Protein AF-M6GK39-F1 (afdb_monomer_lite)

Sequence (113 aa):
MKEVLPQFKDKDLLSYKTLVSWNMLGVVSREIRSGEELLDRELDRLAKLLNKDFSLPSTLDEKKKLVNVWNVELRDKIRKEKLSVEDSIYWNHVKETVIEKVEITNPRFNTES

Structure (mmCIF, N/CA/C/O backbone):
data_AF-M6GK39-F1
#
_entry.id   AF-M6GK39-F1
#
loop_
_atom_site.group_PDB
_atom_site.id
_atom_site.type_symbol
_atom_site.label_atom_id
_atom_site.label_alt_id
_atom_site.label_comp_id
_atom_site.label_asym_id
_atom_site.label_entity_id
_atom_site.label_seq_id
_atom_site.pdbx_PDB_ins_code
_atom_site.Cartn_x
_atom_site.Cartn_y
_atom_site.Cartn_z
_atom_site.occupancy
_atom_site.B_iso_or_equiv
_atom_site.auth_seq_id
_atom_site.auth_comp_id
_atom_site.auth_asym_id
_atom_site.auth_atom_id
_atom_site.pdbx_PDB_model_num
ATOM 1 N N . MET A 1 1 ? 2.694 -5.360 -30.015 1.00 38.88 1 MET A N 1
ATOM 2 C CA . MET A 1 1 ? 4.078 -5.354 -30.539 1.00 38.88 1 MET A CA 1
ATOM 3 C C . MET A 1 1 ? 4.774 -6.544 -29.885 1.00 38.88 1 MET A C 1
ATOM 5 O O . MET A 1 1 ? 4.741 -6.602 -28.667 1.00 38.88 1 MET A O 1
ATOM 9 N N . LYS A 1 2 ? 5.254 -7.558 -30.623 1.00 39.03 2 LYS A N 1
ATOM 10 C CA . LYS A 1 2 ? 5.995 -8.671 -29.994 1.00 39.03 2 LYS A CA 1
ATOM 11 C C . LYS A 1 2 ? 7.368 -8.134 -29.597 1.00 39.03 2 LYS A C 1
ATOM 13 O O . LYS A 1 2 ? 8.151 -7.799 -30.480 1.00 39.03 2 LYS A O 1
ATOM 18 N N . GLU A 1 3 ? 7.621 -7.994 -28.303 1.00 52.38 3 GLU A N 1
ATOM 19 C CA . GLU A 1 3 ? 8.918 -7.554 -27.791 1.00 52.38 3 GLU A CA 1
ATOM 20 C C . GLU A 1 3 ? 9.965 -8.629 -28.099 1.00 52.38 3 GLU A C 1
ATOM 22 O O . GLU A 1 3 ? 9.893 -9.765 -27.629 1.00 52.38 3 GLU A O 1
ATOM 27 N N . VAL A 1 4 ? 10.905 -8.289 -28.981 1.00 58.38 4 VAL A N 1
ATOM 28 C CA . VAL A 1 4 ? 11.980 -9.187 -29.403 1.00 58.38 4 VAL A CA 1
ATOM 29 C C . VAL A 1 4 ? 13.124 -9.046 -28.405 1.00 58.38 4 VAL A C 1
ATOM 31 O O . VAL A 1 4 ? 13.830 -8.040 -28.403 1.00 58.38 4 VAL A O 1
ATOM 34 N N . LEU A 1 5 ? 13.320 -10.059 -27.559 1.00 56.16 5 LEU A N 1
ATOM 35 C CA . LEU A 1 5 ? 14.505 -10.157 -26.708 1.00 56.16 5 LEU A CA 1
ATOM 36 C C . LEU A 1 5 ? 15.726 -10.533 -27.569 1.00 56.16 5 LEU A C 1
ATOM 38 O O . LEU A 1 5 ? 15.699 -11.576 -28.232 1.00 56.16 5 LEU A O 1
ATOM 42 N N . PRO A 1 6 ? 16.807 -9.732 -27.570 1.00 59.56 6 PRO A N 1
ATOM 43 C 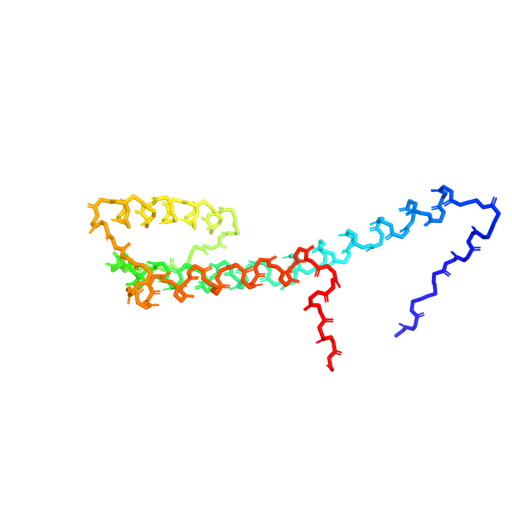CA . PRO A 1 6 ? 18.038 -10.104 -28.255 1.00 59.56 6 PRO A CA 1
ATOM 44 C C . PRO A 1 6 ? 18.642 -11.359 -27.606 1.00 59.56 6 PRO A C 1
ATOM 46 O O . PRO A 1 6 ? 18.882 -11.398 -26.400 1.00 59.56 6 PRO A O 1
ATOM 49 N N . GLN A 1 7 ? 18.877 -12.406 -28.402 1.00 56.91 7 GLN A N 1
ATOM 50 C CA . GLN A 1 7 ? 19.526 -13.632 -27.932 1.00 56.91 7 GLN A CA 1
ATOM 51 C C . GLN A 1 7 ? 21.045 -13.431 -27.868 1.00 56.91 7 GLN A C 1
ATOM 53 O O . GLN A 1 7 ? 21.709 -13.427 -28.902 1.00 56.91 7 GLN A O 1
ATOM 58 N N . PHE A 1 8 ? 21.616 -13.325 -26.664 1.00 60.91 8 PHE A N 1
ATOM 59 C CA . PHE A 1 8 ? 23.072 -13.345 -26.470 1.00 60.91 8 PHE A CA 1
ATOM 60 C C . PHE A 1 8 ? 23.534 -14.763 -26.102 1.00 60.91 8 PHE A C 1
ATOM 62 O O . PHE A 1 8 ? 23.883 -15.037 -24.955 1.00 60.91 8 PHE A O 1
ATOM 69 N N . LYS A 1 9 ? 23.504 -15.684 -27.076 1.00 56.25 9 LYS A N 1
ATOM 70 C CA . LYS A 1 9 ? 23.899 -17.095 -26.875 1.00 56.25 9 LYS A CA 1
ATOM 71 C C . LYS A 1 9 ? 25.362 -17.281 -26.449 1.00 56.25 9 LYS A C 1
ATOM 73 O O . LYS A 1 9 ? 25.661 -18.264 -25.793 1.00 56.25 9 LYS A O 1
ATOM 78 N N . ASP A 1 10 ? 26.234 -16.317 -26.751 1.00 61.88 10 ASP A N 1
ATOM 79 C CA . ASP A 1 10 ? 27.677 -16.417 -26.473 1.00 61.88 10 ASP A CA 1
ATOM 80 C C . ASP A 1 10 ? 28.124 -15.596 -25.247 1.00 61.88 10 ASP A C 1
ATOM 82 O O . ASP A 1 10 ? 29.317 -15.455 -24.976 1.00 61.88 10 ASP A O 1
ATOM 86 N N . LYS A 1 11 ? 27.179 -14.984 -24.516 1.00 68.38 11 LYS A N 1
ATOM 87 C CA . LYS A 1 11 ? 27.458 -14.129 -23.349 1.00 68.38 11 LYS A CA 1
ATOM 88 C C . LYS A 1 11 ? 26.442 -14.381 -22.237 1.00 68.38 11 LYS A C 1
ATOM 90 O O . LYS A 1 11 ? 25.652 -13.496 -21.912 1.00 68.38 11 LYS A O 1
ATOM 95 N N . ASP A 1 12 ? 26.495 -15.562 -21.626 1.00 72.44 12 ASP A N 1
ATOM 96 C CA . ASP A 1 12 ? 25.567 -15.999 -20.568 1.00 72.44 12 ASP A CA 1
ATOM 97 C C . ASP A 1 12 ? 25.368 -14.961 -19.457 1.00 72.44 12 ASP A C 1
ATOM 99 O O . ASP A 1 12 ? 24.240 -14.663 -19.064 1.00 72.44 12 ASP A O 1
ATOM 103 N N . LEU A 1 13 ? 26.452 -14.328 -18.998 1.00 76.69 13 LEU A N 1
ATOM 104 C CA . LEU A 1 13 ? 26.376 -13.291 -17.968 1.00 76.69 13 LEU A CA 1
ATOM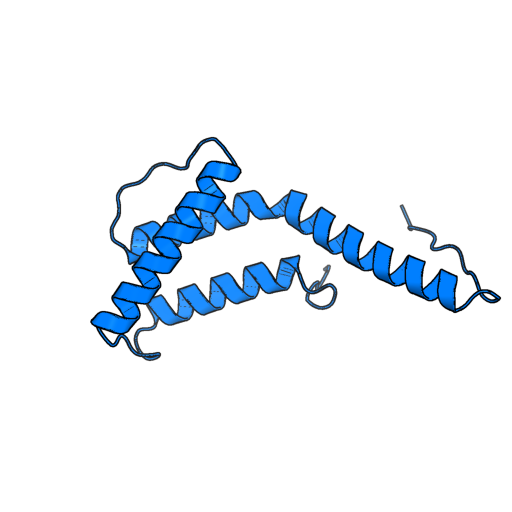 105 C C . LEU A 1 13 ? 25.610 -12.042 -18.438 1.00 76.69 13 LEU A C 1
ATOM 107 O O . LEU A 1 13 ? 24.912 -11.413 -17.643 1.00 76.69 13 LEU A O 1
ATOM 111 N N . LEU A 1 14 ? 25.744 -11.665 -19.713 1.00 77.94 14 LEU A N 1
ATOM 112 C CA . LEU A 1 14 ? 25.021 -10.531 -20.290 1.00 77.94 14 LEU A CA 1
ATOM 113 C C . LEU A 1 14 ? 23.544 -10.882 -20.490 1.00 77.94 14 LEU A C 1
ATOM 115 O O . LEU A 1 14 ? 22.693 -10.113 -20.056 1.00 77.94 14 LEU A O 1
ATOM 119 N N . SER A 1 15 ? 23.250 -12.065 -21.041 1.00 77.38 15 SER A N 1
ATOM 120 C CA . SER A 1 15 ? 21.887 -12.605 -21.154 1.00 77.38 15 SER A CA 1
ATOM 121 C C . SER A 1 15 ? 21.163 -12.606 -19.809 1.00 77.38 15 SER A C 1
ATOM 123 O O . SER A 1 15 ? 20.045 -12.104 -19.702 1.00 77.38 15 SER A O 1
ATOM 125 N N . TYR A 1 16 ? 21.819 -13.108 -18.760 1.00 77.94 16 TYR A N 1
ATOM 126 C CA . TYR A 1 16 ? 21.261 -13.129 -17.411 1.00 77.94 16 TYR A CA 1
ATOM 127 C C . TYR A 1 16 ? 20.972 -11.719 -16.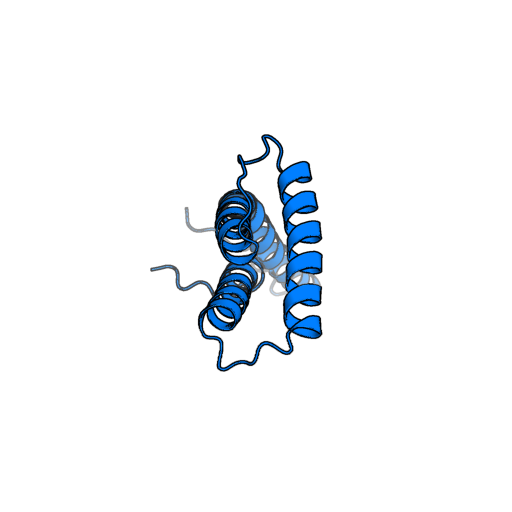880 1.00 77.94 16 TYR A C 1
ATOM 129 O O . TYR A 1 16 ? 19.866 -11.452 -16.411 1.00 77.94 16 TYR A O 1
ATOM 137 N N . LYS A 1 17 ? 21.933 -10.790 -16.999 1.00 84.19 17 LYS A N 1
ATOM 138 C CA . LYS A 1 17 ? 21.745 -9.392 -16.577 1.00 84.19 17 LYS A CA 1
ATOM 139 C C . LYS A 1 17 ? 20.572 -8.740 -17.305 1.00 84.19 17 LYS A C 1
ATOM 141 O O . LYS A 1 17 ? 19.745 -8.109 -16.656 1.00 84.19 17 LYS A O 1
ATOM 146 N N . THR A 1 18 ? 20.462 -8.936 -18.618 1.00 84.56 18 THR A N 1
ATOM 147 C CA . THR A 1 18 ? 19.361 -8.392 -19.419 1.00 84.56 18 THR A CA 1
ATOM 148 C C . THR A 1 18 ? 18.006 -8.941 -18.973 1.00 84.56 18 THR A C 1
ATOM 150 O O . THR A 1 18 ? 17.079 -8.155 -18.799 1.00 84.56 18 THR A O 1
ATOM 153 N N . LEU A 1 19 ? 17.883 -10.248 -18.719 1.00 82.12 19 LEU A N 1
ATOM 154 C CA . LEU A 1 19 ? 16.633 -10.855 -18.237 1.00 82.12 19 LEU A CA 1
ATOM 155 C C . LEU A 1 19 ? 16.227 -10.344 -16.850 1.00 82.12 19 LEU A C 1
ATOM 157 O O . LEU A 1 19 ? 15.057 -10.043 -16.615 1.00 82.12 19 LEU A O 1
ATOM 161 N N . VAL A 1 20 ? 17.185 -10.213 -15.929 1.00 85.75 20 VAL A N 1
ATOM 162 C CA . VAL A 1 20 ? 16.921 -9.658 -14.593 1.00 85.75 20 VAL A CA 1
ATOM 163 C C . VAL A 1 20 ? 16.477 -8.200 -14.695 1.00 85.75 20 VAL A C 1
ATOM 165 O O . VAL A 1 20 ? 15.466 -7.828 -14.100 1.00 85.75 20 VAL A O 1
ATOM 168 N N . SER A 1 21 ? 17.185 -7.380 -15.478 1.00 87.50 21 SER A N 1
ATOM 169 C CA . SER A 1 21 ? 16.802 -5.986 -15.716 1.00 87.50 21 SER A CA 1
ATOM 170 C C . SER A 1 21 ? 15.412 -5.879 -16.338 1.00 87.50 21 SER A C 1
ATOM 172 O O . SER A 1 21 ? 14.625 -5.044 -15.907 1.00 87.50 21 SER A O 1
ATOM 174 N N . TRP A 1 22 ? 15.080 -6.751 -17.289 1.00 86.81 22 TRP A N 1
ATOM 175 C CA . TRP A 1 22 ? 13.758 -6.807 -17.907 1.00 86.81 22 TRP A CA 1
ATOM 176 C C . TRP A 1 22 ? 12.652 -7.110 -16.890 1.00 86.81 22 TRP A C 1
ATOM 178 O O . TRP A 1 22 ? 11.656 -6.391 -16.815 1.00 86.81 22 TRP A O 1
ATOM 188 N N . ASN A 1 23 ? 12.856 -8.123 -16.042 1.00 86.25 23 ASN A N 1
ATOM 189 C CA . ASN A 1 23 ? 11.917 -8.451 -14.969 1.00 86.25 23 ASN A CA 1
ATOM 190 C C . ASN A 1 23 ? 11.702 -7.262 -14.025 1.00 86.25 23 ASN A C 1
ATOM 192 O O . ASN A 1 23 ? 10.565 -6.964 -13.656 1.00 86.25 23 ASN A O 1
ATOM 196 N N . MET A 1 24 ? 12.782 -6.560 -13.671 1.00 89.00 24 MET A N 1
ATOM 197 C CA . MET A 1 24 ? 12.703 -5.384 -12.808 1.00 89.00 24 MET A CA 1
ATOM 198 C C . MET A 1 24 ? 11.990 -4.207 -13.471 1.00 89.00 24 MET A C 1
ATOM 200 O O . MET A 1 24 ? 11.196 -3.542 -12.812 1.00 89.00 24 MET A O 1
ATOM 204 N N . LEU A 1 25 ? 12.202 -3.974 -14.768 1.00 89.19 25 LEU A N 1
ATOM 205 C CA . LEU A 1 25 ? 11.449 -2.966 -15.519 1.00 89.19 25 LEU A CA 1
ATOM 206 C C . LEU A 1 25 ? 9.949 -3.277 -15.523 1.00 89.19 25 LEU A C 1
ATOM 208 O O . LEU A 1 25 ? 9.140 -2.370 -15.350 1.00 89.19 25 LEU A O 1
ATOM 212 N N . GLY A 1 26 ? 9.578 -4.555 -15.633 1.00 87.94 26 GLY A N 1
ATOM 213 C CA . GLY A 1 26 ? 8.190 -4.991 -15.488 1.00 87.94 26 GLY A CA 1
ATOM 214 C C . GLY A 1 26 ? 7.601 -4.667 -14.109 1.00 87.94 26 GLY A C 1
ATOM 215 O O . GLY A 1 26 ? 6.474 -4.185 -14.028 1.00 87.94 26 GLY A O 1
ATOM 216 N N . VAL A 1 27 ? 8.362 -4.878 -13.027 1.00 88.06 27 VAL A N 1
ATOM 217 C CA . VAL A 1 27 ? 7.947 -4.501 -11.658 1.00 88.06 27 VAL A CA 1
ATOM 218 C C . VAL A 1 27 ? 7.735 -2.991 -11.548 1.00 88.06 27 VAL A C 1
ATOM 220 O O . VAL A 1 27 ? 6.673 -2.557 -11.109 1.00 88.06 27 VAL A O 1
ATOM 223 N N . VAL A 1 28 ? 8.702 -2.193 -12.009 1.00 89.62 28 VAL A N 1
ATOM 224 C CA . VAL A 1 28 ? 8.619 -0.723 -11.969 1.00 89.62 28 VAL A CA 1
ATOM 225 C C . VAL A 1 28 ? 7.441 -0.215 -12.803 1.00 89.62 28 VAL A C 1
ATOM 227 O O . VAL A 1 28 ? 6.704 0.662 -12.364 1.00 89.62 28 VAL A O 1
ATOM 230 N N . SER A 1 29 ? 7.211 -0.792 -13.985 1.00 88.50 29 SER A N 1
ATOM 231 C CA . SER A 1 29 ? 6.067 -0.444 -14.833 1.00 88.50 29 SER A CA 1
ATOM 232 C C . SER A 1 29 ? 4.731 -0.700 -14.126 1.00 88.50 29 SER A C 1
ATOM 234 O O . SER A 1 29 ? 3.836 0.144 -14.191 1.00 88.50 29 SER A O 1
ATOM 236 N N . ARG A 1 30 ? 4.599 -1.821 -13.402 1.00 87.94 30 ARG A N 1
ATOM 237 C CA . ARG A 1 30 ? 3.402 -2.120 -12.599 1.00 87.94 30 ARG A CA 1
ATOM 238 C C . ARG A 1 30 ? 3.230 -1.155 -11.432 1.00 87.94 30 ARG A C 1
ATOM 240 O O . ARG A 1 30 ? 2.116 -0.695 -11.198 1.00 87.94 30 ARG A O 1
ATOM 247 N N . GLU A 1 31 ? 4.315 -0.821 -10.737 1.00 89.12 31 GLU A N 1
ATOM 248 C CA . GLU A 1 31 ? 4.277 0.142 -9.635 1.00 89.12 31 GLU A CA 1
ATOM 249 C C . GLU A 1 31 ? 3.809 1.523 -10.115 1.00 89.12 31 GLU A C 1
ATOM 251 O O . GLU A 1 31 ? 2.948 2.128 -9.483 1.00 89.12 31 GLU A O 1
ATOM 256 N N . ILE A 1 32 ? 4.298 1.987 -11.269 1.00 89.38 32 ILE A N 1
ATOM 257 C CA . ILE A 1 32 ? 3.866 3.260 -11.865 1.00 89.38 32 ILE A CA 1
ATOM 258 C C . ILE A 1 32 ? 2.393 3.203 -12.287 1.00 89.38 32 ILE A C 1
ATOM 260 O O . ILE A 1 32 ? 1.665 4.170 -12.087 1.00 89.38 32 ILE A O 1
ATOM 264 N N . ARG A 1 33 ? 1.947 2.086 -12.875 1.00 88.19 33 ARG A N 1
ATOM 265 C CA . ARG A 1 33 ? 0.585 1.958 -13.410 1.00 88.19 33 ARG A CA 1
ATOM 266 C C . ARG A 1 33 ? -0.484 1.852 -12.325 1.00 88.19 33 ARG A C 1
ATOM 268 O O . ARG A 1 33 ? -1.552 2.424 -12.490 1.00 88.19 33 ARG A O 1
ATOM 275 N N . SER A 1 34 ? -0.227 1.080 -11.273 1.00 88.19 34 SER A N 1
ATOM 276 C CA . SER A 1 34 ? -1.263 0.682 -10.308 1.00 88.19 34 SER A CA 1
ATOM 277 C C . SER A 1 34 ? -0.934 1.062 -8.866 1.00 88.19 34 SER A C 1
ATOM 279 O O . SER A 1 34 ? -1.806 0.978 -8.008 1.00 88.19 34 SER A O 1
ATOM 281 N N . GLY A 1 35 ? 0.297 1.489 -8.570 1.00 87.25 35 GLY A N 1
ATOM 282 C CA . GLY A 1 35 ? 0.737 1.746 -7.198 1.00 87.25 35 GLY A CA 1
ATOM 283 C C . GLY A 1 35 ? -0.052 2.852 -6.500 1.00 87.25 35 GLY A C 1
ATOM 284 O O . GLY A 1 35 ? -0.361 2.717 -5.321 1.00 87.25 35 GLY A O 1
ATOM 285 N N . GLU A 1 36 ? -0.417 3.919 -7.213 1.00 92.06 36 GLU A N 1
ATOM 286 C CA . GLU A 1 36 ? -1.213 5.003 -6.630 1.00 92.06 36 GLU A CA 1
ATOM 287 C C . GLU A 1 36 ? -2.658 4.576 -6.341 1.00 92.06 36 GLU A C 1
ATOM 289 O O . GLU A 1 36 ? -3.139 4.780 -5.230 1.00 92.06 36 GLU A O 1
ATOM 294 N N . GLU A 1 37 ? -3.320 3.900 -7.283 1.00 92.25 37 GLU A N 1
ATOM 295 C CA . GLU A 1 37 ? -4.677 3.379 -7.071 1.00 92.25 37 GLU A CA 1
ATOM 296 C C . GLU A 1 37 ? -4.739 2.374 -5.913 1.00 92.25 37 GLU A C 1
ATOM 298 O O . GLU A 1 37 ? -5.712 2.342 -5.161 1.00 92.25 37 GLU A O 1
ATOM 303 N N . LEU A 1 38 ? -3.708 1.537 -5.760 1.00 93.19 38 LEU A N 1
ATOM 304 C CA . LEU A 1 38 ? -3.618 0.585 -4.653 1.00 93.19 38 LEU A CA 1
ATOM 305 C C . LEU A 1 38 ? -3.412 1.291 -3.307 1.00 93.19 38 LEU A C 1
ATOM 307 O O . LEU A 1 38 ? -3.965 0.852 -2.300 1.00 93.19 38 LEU A O 1
ATOM 311 N N . LEU A 1 39 ? -2.677 2.407 -3.278 1.00 93.69 39 LEU A N 1
ATOM 312 C CA . LEU A 1 39 ? -2.567 3.241 -2.078 1.00 93.69 39 LEU A CA 1
ATOM 313 C C . LEU A 1 39 ? -3.906 3.887 -1.707 1.00 93.69 39 LEU A C 1
ATOM 315 O O . LEU A 1 39 ? -4.230 3.943 -0.523 1.00 93.69 39 LEU A O 1
ATOM 319 N N . ASP A 1 40 ? -4.695 4.323 -2.689 1.00 94.56 40 ASP A N 1
ATOM 320 C CA . ASP A 1 40 ? -6.020 4.903 -2.439 1.00 94.56 40 ASP A CA 1
ATOM 321 C C . ASP A 1 40 ? -6.969 3.867 -1.822 1.00 94.56 40 ASP A C 1
ATOM 323 O O . ASP A 1 40 ? -7.586 4.121 -0.784 1.00 94.56 40 ASP A O 1
ATOM 327 N N . ARG A 1 41 ? -7.003 2.650 -2.383 1.00 94.50 41 ARG A N 1
ATOM 328 C CA . ARG A 1 41 ? -7.782 1.528 -1.825 1.00 94.50 41 ARG A CA 1
ATOM 329 C C . ARG A 1 41 ? -7.323 1.142 -0.420 1.00 94.50 41 ARG A C 1
ATOM 331 O O . ARG A 1 41 ? -8.148 0.832 0.441 1.00 94.50 41 ARG A O 1
ATOM 338 N N . GLU A 1 42 ? -6.015 1.146 -0.176 1.00 94.94 42 GLU A N 1
ATOM 339 C CA . GLU A 1 42 ? -5.444 0.869 1.142 1.00 94.94 42 GLU A CA 1
ATOM 340 C C . GLU A 1 42 ? -5.875 1.921 2.171 1.00 94.94 42 GLU A C 1
ATOM 342 O O . GLU A 1 42 ? -6.307 1.556 3.266 1.00 94.94 42 GLU A O 1
ATOM 347 N N . LEU A 1 43 ? -5.828 3.209 1.816 1.00 95.62 43 LEU A N 1
ATOM 348 C CA . LEU A 1 43 ? -6.306 4.295 2.676 1.00 95.62 43 LEU A CA 1
ATOM 349 C C . LEU A 1 43 ? -7.796 4.153 2.993 1.00 95.62 43 LEU A C 1
ATOM 351 O O . LEU A 1 43 ? -8.170 4.254 4.161 1.00 95.62 43 LEU A O 1
ATOM 355 N N . ASP A 1 44 ? -8.626 3.833 1.998 1.00 94.81 44 ASP A N 1
ATOM 356 C CA . ASP A 1 44 ? -10.059 3.588 2.199 1.00 94.81 44 ASP A CA 1
ATOM 357 C C . ASP A 1 44 ? -10.325 2.440 3.186 1.00 94.81 44 ASP A C 1
ATOM 359 O O . ASP A 1 44 ? -11.210 2.529 4.046 1.00 94.81 44 ASP A O 1
ATOM 363 N N . ARG A 1 45 ? -9.569 1.339 3.084 1.00 95.00 45 ARG A N 1
ATOM 364 C CA . ARG A 1 45 ? -9.691 0.198 4.008 1.00 95.00 45 ARG A CA 1
ATOM 365 C C . ARG A 1 45 ? -9.219 0.556 5.415 1.00 95.00 45 ARG A C 1
ATOM 367 O O . ARG A 1 45 ? -9.909 0.241 6.385 1.00 95.00 45 ARG A O 1
ATOM 374 N N . LEU A 1 46 ? -8.076 1.228 5.531 1.00 95.19 46 LEU A N 1
ATOM 375 C CA . LEU A 1 46 ? -7.515 1.652 6.815 1.00 95.19 46 LEU A CA 1
ATOM 376 C C . LEU A 1 46 ? -8.432 2.646 7.532 1.00 95.19 46 LEU A C 1
ATOM 378 O O . LEU A 1 46 ? -8.650 2.508 8.735 1.00 95.19 46 LEU A O 1
ATOM 382 N N . ALA A 1 47 ? -9.026 3.592 6.806 1.00 94.88 47 ALA A N 1
ATOM 383 C CA . ALA A 1 47 ? -9.981 4.542 7.362 1.00 94.88 47 ALA A CA 1
ATOM 384 C C . ALA A 1 47 ? -11.197 3.844 7.981 1.00 94.88 47 ALA A C 1
ATOM 386 O O . ALA A 1 47 ? -11.583 4.167 9.104 1.00 94.88 47 ALA A O 1
ATOM 387 N N . LYS A 1 48 ? -11.745 2.823 7.306 1.00 93.25 48 LYS A N 1
ATOM 388 C CA . LYS A 1 48 ? -12.848 2.002 7.836 1.00 93.25 48 LYS A CA 1
ATOM 389 C C . LYS A 1 48 ? -12.443 1.235 9.098 1.00 93.25 48 LYS A C 1
ATOM 391 O O . LYS A 1 48 ? -13.195 1.212 10.066 1.00 93.25 48 LYS A O 1
ATOM 396 N N . LEU A 1 49 ? -11.250 0.636 9.118 1.00 92.38 49 LEU A N 1
ATOM 397 C CA . LEU A 1 49 ? -10.750 -0.145 10.263 1.00 92.38 49 LEU A CA 1
ATOM 398 C C . LEU A 1 49 ? -10.407 0.707 11.494 1.00 92.38 49 LEU A C 1
ATOM 400 O O . LEU A 1 49 ? -10.553 0.262 12.639 1.00 92.38 49 LEU A O 1
ATOM 404 N N . LEU A 1 50 ? -9.924 1.924 11.255 1.00 93.31 50 LEU A N 1
ATOM 405 C CA . LEU A 1 50 ? -9.556 2.887 12.290 1.00 93.31 50 LEU A CA 1
ATOM 406 C C . LEU A 1 50 ? -10.691 3.867 12.619 1.00 93.31 50 LEU A C 1
ATOM 408 O O . LEU A 1 50 ? -10.516 4.705 13.500 1.00 93.31 50 LEU A O 1
ATOM 412 N N . ASN A 1 51 ? -11.840 3.744 11.945 1.00 93.06 51 ASN A N 1
ATOM 413 C CA . ASN A 1 51 ? -13.006 4.618 12.066 1.00 93.06 51 ASN A CA 1
ATOM 414 C C . ASN A 1 51 ? -12.642 6.111 11.938 1.00 93.06 51 ASN A C 1
ATOM 416 O O . ASN A 1 51 ? -12.974 6.923 12.803 1.00 93.06 51 ASN A O 1
ATOM 420 N N . LYS A 1 52 ? -11.888 6.449 10.885 1.00 92.31 52 LYS A N 1
ATOM 421 C CA . LYS A 1 52 ? -11.440 7.813 10.587 1.00 92.31 52 LYS A CA 1
ATOM 422 C C . LYS A 1 52 ? -12.237 8.387 9.421 1.00 92.31 52 LYS A C 1
ATOM 424 O O . LYS A 1 52 ? -12.287 7.776 8.356 1.00 92.31 52 LYS A O 1
ATOM 429 N N . ASP A 1 53 ? -12.762 9.593 9.597 1.00 88.19 53 ASP A N 1
ATOM 430 C CA . ASP A 1 53 ? -13.208 10.409 8.470 1.00 88.19 53 ASP A CA 1
ATOM 431 C C . ASP A 1 53 ? -11.981 10.974 7.757 1.00 88.19 53 ASP A C 1
ATOM 433 O O . ASP A 1 53 ? -11.111 11.590 8.383 1.00 88.19 53 ASP A O 1
ATOM 437 N N . PHE A 1 54 ? -11.882 10.742 6.450 1.00 89.19 54 PHE A N 1
ATOM 438 C CA . PHE A 1 54 ? -10.742 11.210 5.677 1.00 89.19 54 PHE A CA 1
ATOM 439 C C . PHE A 1 54 ? -11.113 11.590 4.249 1.00 89.19 54 PHE A C 1
ATOM 441 O O . PHE A 1 54 ? -12.130 11.169 3.703 1.00 89.19 54 PHE A O 1
ATOM 448 N N . SER A 1 55 ? -10.243 12.400 3.656 1.00 88.19 55 SER A N 1
ATOM 449 C CA . SER A 1 55 ? -10.226 12.689 2.228 1.00 88.19 55 SER A CA 1
ATOM 450 C C . SER A 1 55 ? -8.874 12.265 1.669 1.00 88.19 55 SER A C 1
ATOM 452 O O . SER A 1 55 ? -7.859 12.335 2.370 1.00 88.19 55 SER A O 1
ATOM 454 N N . LEU A 1 56 ? -8.867 11.786 0.428 1.00 89.00 56 LEU A N 1
ATOM 455 C CA . LEU A 1 56 ? -7.645 11.328 -0.219 1.00 89.00 56 LEU A CA 1
ATOM 456 C C . LEU A 1 56 ? -6.646 12.492 -0.359 1.00 89.00 56 LEU A C 1
ATOM 458 O O . LEU A 1 56 ? -7.022 13.548 -0.877 1.00 89.00 56 LEU A O 1
ATOM 462 N N . PRO A 1 57 ? -5.383 12.318 0.077 1.00 91.12 57 PRO A N 1
ATOM 463 C CA . PRO A 1 57 ? -4.334 13.300 -0.166 1.00 91.12 57 PRO A CA 1
ATOM 464 C C . PRO A 1 57 ? -4.102 13.512 -1.664 1.00 91.12 57 PRO A C 1
ATOM 466 O O . PRO A 1 57 ? -4.316 12.607 -2.473 1.00 91.12 57 PRO A O 1
ATOM 469 N N . SER A 1 58 ? -3.626 14.697 -2.038 1.00 88.44 58 SER A N 1
ATOM 470 C CA . SER A 1 58 ? -3.443 15.073 -3.443 1.00 88.44 58 SER A CA 1
ATOM 471 C C . SER A 1 58 ? -2.128 14.575 -4.039 1.00 88.44 58 SER A C 1
ATOM 473 O O . SER A 1 58 ? -2.018 14.486 -5.261 1.00 88.44 58 SER A O 1
ATOM 475 N N . THR A 1 59 ? -1.131 14.246 -3.210 1.00 92.38 59 THR A N 1
ATOM 476 C CA . THR A 1 59 ? 0.181 13.789 -3.686 1.00 92.38 59 THR A CA 1
ATOM 477 C C . THR A 1 59 ? 0.483 12.345 -3.296 1.00 92.38 59 THR A C 1
ATOM 479 O O . THR A 1 59 ? 0.148 11.874 -2.208 1.00 92.38 59 THR A O 1
ATOM 482 N N . LEU A 1 60 ? 1.207 11.642 -4.172 1.00 90.31 60 LEU A N 1
ATOM 483 C CA . LEU A 1 60 ? 1.653 10.268 -3.929 1.00 90.31 60 LEU A CA 1
ATOM 484 C C . LEU A 1 60 ? 2.518 10.136 -2.662 1.00 90.31 60 LEU A C 1
ATOM 486 O O . LEU A 1 60 ? 2.428 9.135 -1.952 1.00 90.31 60 LEU A O 1
ATOM 490 N N . ASP A 1 61 ? 3.361 11.129 -2.369 1.00 92.94 61 ASP A N 1
ATOM 491 C CA . ASP A 1 61 ? 4.223 11.112 -1.181 1.00 92.94 61 ASP A CA 1
ATOM 492 C C . ASP A 1 61 ? 3.406 11.208 0.117 1.00 92.94 61 ASP A C 1
ATOM 494 O O . ASP A 1 61 ? 3.641 10.450 1.061 1.00 92.94 61 ASP A O 1
ATOM 498 N N . GLU A 1 62 ? 2.390 12.074 0.148 1.00 93.62 62 GLU A N 1
ATOM 499 C CA . GLU A 1 62 ? 1.467 12.171 1.282 1.00 93.62 62 GLU A CA 1
ATOM 500 C C . GLU A 1 62 ? 0.674 10.880 1.470 1.00 93.62 62 GLU A C 1
ATOM 502 O O . GLU A 1 62 ? 0.582 10.389 2.596 1.00 93.62 62 GLU A O 1
ATOM 507 N N . LYS A 1 63 ? 0.177 10.281 0.378 1.00 94.75 63 LYS A N 1
ATOM 508 C CA . LYS A 1 63 ? -0.498 8.974 0.416 1.00 94.75 63 LYS A CA 1
ATOM 509 C C . LYS A 1 63 ? 0.404 7.909 1.045 1.00 94.75 63 LYS A C 1
ATOM 511 O O . LYS A 1 63 ? -0.003 7.241 1.995 1.00 94.75 63 LYS A O 1
ATOM 516 N N . LYS A 1 64 ? 1.659 7.792 0.588 1.00 94.25 64 LYS A N 1
ATOM 517 C CA . LYS A 1 64 ? 2.645 6.835 1.131 1.00 94.25 64 LYS A CA 1
ATOM 518 C C . LYS A 1 64 ? 2.906 7.054 2.622 1.00 94.25 64 LYS A C 1
ATOM 520 O O . LYS A 1 64 ? 2.918 6.093 3.395 1.00 94.25 64 LYS A O 1
ATOM 525 N N . LYS A 1 65 ? 3.101 8.308 3.037 1.00 95.62 65 LYS A N 1
ATOM 526 C CA . LYS A 1 65 ? 3.315 8.661 4.448 1.00 95.62 65 LYS A CA 1
ATOM 527 C C . LYS A 1 65 ? 2.103 8.307 5.301 1.00 95.62 65 LYS A C 1
ATOM 529 O O . LYS A 1 65 ? 2.268 7.689 6.352 1.00 95.62 65 LYS A O 1
ATOM 534 N N . LEU A 1 66 ? 0.903 8.653 4.842 1.00 95.81 66 LEU A N 1
ATOM 535 C CA . LEU A 1 66 ? -0.336 8.419 5.575 1.00 95.81 66 LEU A CA 1
ATOM 536 C C . LEU A 1 66 ? -0.625 6.923 5.739 1.00 95.81 66 LEU A C 1
ATOM 538 O O . LEU A 1 66 ? -0.859 6.475 6.861 1.00 95.81 66 LEU A O 1
ATOM 542 N N . VAL A 1 67 ? -0.498 6.139 4.660 1.00 95.50 67 VAL A N 1
ATOM 543 C CA . VAL A 1 67 ? -0.621 4.671 4.702 1.00 95.50 67 VAL A CA 1
ATOM 544 C C . VAL A 1 67 ? 0.344 4.068 5.717 1.00 95.50 67 VAL A C 1
ATOM 546 O O . VAL A 1 67 ? -0.039 3.181 6.476 1.00 95.50 67 VAL A O 1
ATOM 549 N N . ASN A 1 68 ? 1.594 4.538 5.759 1.00 95.94 68 ASN A N 1
ATOM 550 C CA . ASN A 1 68 ? 2.578 4.033 6.713 1.00 95.94 68 ASN A CA 1
ATOM 551 C C . ASN A 1 68 ? 2.187 4.349 8.166 1.00 95.94 68 ASN A C 1
ATOM 553 O O . ASN A 1 68 ? 2.237 3.466 9.021 1.00 95.94 68 ASN A O 1
ATOM 557 N N .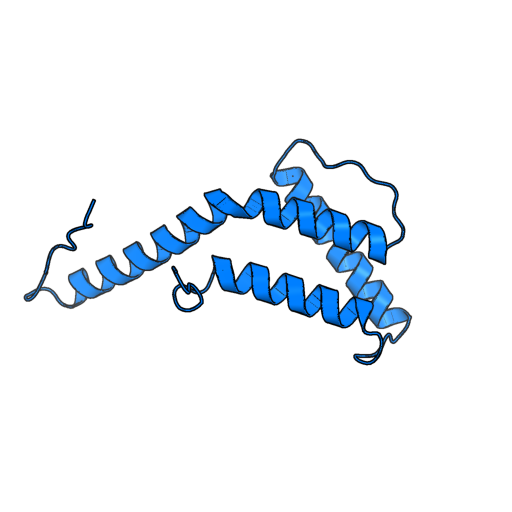 VAL A 1 69 ? 1.760 5.584 8.445 1.00 96.94 69 VAL A N 1
ATOM 558 C CA . VAL A 1 69 ? 1.318 5.996 9.788 1.00 96.94 69 VAL A CA 1
ATOM 559 C C . VAL A 1 69 ? 0.113 5.173 10.243 1.00 96.94 69 VAL A C 1
ATOM 561 O O . VAL A 1 69 ? 0.118 4.636 11.350 1.00 96.94 69 VAL A O 1
ATOM 564 N N . TRP A 1 70 ? -0.897 5.013 9.389 1.00 96.69 70 TRP A N 1
ATOM 565 C CA . TRP A 1 70 ? -2.109 4.270 9.736 1.00 96.69 70 TRP A CA 1
ATOM 566 C C . TRP A 1 70 ? -1.883 2.766 9.843 1.00 96.69 70 TRP A C 1
ATOM 568 O O . TRP A 1 70 ? -2.486 2.126 10.698 1.00 96.69 70 TRP A O 1
ATOM 578 N N . ASN A 1 71 ? -0.968 2.192 9.061 1.00 95.19 71 ASN A N 1
ATOM 579 C CA . ASN A 1 71 ? -0.565 0.799 9.245 1.00 95.19 71 ASN A CA 1
ATOM 580 C C . ASN A 1 71 ? 0.130 0.571 10.595 1.00 95.19 71 ASN A C 1
ATOM 582 O O . ASN A 1 71 ? -0.104 -0.444 11.254 1.00 95.19 71 ASN A O 1
ATOM 586 N N . VAL A 1 72 ? 0.966 1.517 11.034 1.00 95.94 72 VAL A N 1
ATOM 587 C CA . VAL A 1 72 ? 1.577 1.477 12.371 1.00 95.94 72 VAL A CA 1
ATOM 588 C C . VAL A 1 72 ? 0.506 1.572 13.461 1.00 95.94 72 VAL A C 1
ATOM 590 O O . VAL A 1 72 ? 0.525 0.775 14.398 1.00 95.94 72 VAL A O 1
ATOM 593 N N . GLU A 1 73 ? -0.458 2.481 13.309 1.00 95.31 73 GLU A N 1
ATOM 594 C CA . GLU A 1 73 ? -1.587 2.626 14.234 1.00 95.31 73 GLU A CA 1
ATOM 595 C C . GLU A 1 73 ? -2.438 1.348 14.301 1.00 95.31 73 GLU A C 1
ATOM 597 O O . GLU A 1 73 ? -2.718 0.844 15.390 1.00 95.31 73 GLU A O 1
ATOM 602 N N . LEU A 1 74 ? -2.789 0.770 13.147 1.00 93.19 74 LE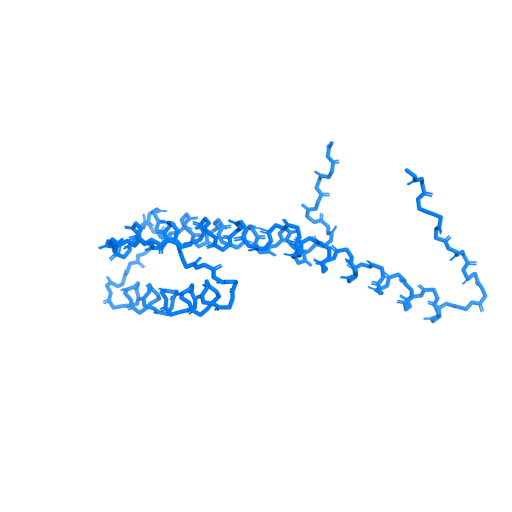U A N 1
ATOM 603 C CA . LEU A 1 74 ? -3.559 -0.469 13.062 1.00 93.19 74 LEU A CA 1
ATOM 604 C C . LEU A 1 74 ? -2.820 -1.637 13.721 1.00 93.19 74 LEU A C 1
ATOM 606 O O . LEU A 1 74 ? -3.415 -2.389 14.492 1.00 93.19 74 LEU A O 1
ATOM 610 N N . ARG A 1 75 ? -1.514 -1.773 13.467 1.00 92.25 75 ARG A N 1
ATOM 611 C CA . ARG A 1 75 ? -0.666 -2.777 14.120 1.00 92.25 75 ARG A CA 1
ATOM 612 C C . ARG A 1 75 ? -0.724 -2.643 15.639 1.00 92.25 75 ARG A C 1
ATOM 614 O O . ARG A 1 75 ? -0.845 -3.649 16.339 1.00 92.25 75 ARG A O 1
ATOM 621 N N . ASP A 1 76 ? -0.597 -1.423 16.150 1.00 93.69 76 ASP A N 1
ATOM 622 C CA . ASP A 1 76 ? -0.579 -1.174 17.590 1.00 93.69 76 ASP A CA 1
ATOM 623 C C . ASP A 1 76 ? -1.952 -1.433 18.217 1.00 93.69 76 ASP A C 1
ATOM 625 O O . ASP A 1 76 ? -2.018 -2.036 19.292 1.00 93.69 76 ASP A O 1
ATOM 629 N N . LYS A 1 77 ? -3.040 -1.105 17.508 1.00 91.38 77 LYS A N 1
ATOM 630 C CA . LYS A 1 77 ? -4.409 -1.487 17.879 1.00 91.38 77 LYS A CA 1
ATOM 631 C C . LYS A 1 77 ? -4.565 -3.007 17.974 1.00 91.38 77 LYS A C 1
ATOM 633 O O . LYS A 1 77 ? -4.931 -3.504 19.036 1.00 91.38 77 LYS A O 1
ATOM 638 N N . ILE A 1 78 ? -4.200 -3.746 16.921 1.00 89.25 78 ILE A N 1
ATOM 639 C CA . ILE A 1 78 ? -4.263 -5.219 16.877 1.00 89.25 78 ILE A CA 1
ATOM 640 C C . ILE A 1 78 ? -3.500 -5.835 18.054 1.00 89.25 78 ILE A C 1
ATOM 642 O O . ILE A 1 78 ? -4.020 -6.705 18.753 1.00 89.25 78 ILE A O 1
ATOM 646 N N . ARG A 1 79 ? -2.281 -5.351 18.324 1.00 89.62 79 ARG A N 1
ATOM 647 C CA . ARG A 1 79 ? -1.452 -5.845 19.435 1.00 89.62 79 ARG A CA 1
ATOM 648 C C . ARG A 1 79 ? -2.049 -5.535 20.804 1.00 89.62 79 ARG A C 1
ATOM 650 O O . ARG A 1 79 ? -2.006 -6.391 21.685 1.00 89.62 79 ARG A O 1
ATOM 657 N N . LYS A 1 80 ? -2.573 -4.322 20.997 1.00 91.06 80 LYS A N 1
ATOM 658 C CA . LYS A 1 80 ? -3.134 -3.866 22.276 1.00 91.06 80 LYS A CA 1
ATOM 659 C C . LYS A 1 80 ? -4.437 -4.586 22.613 1.00 91.06 80 LYS A C 1
ATOM 661 O O . LYS A 1 80 ? -4.621 -5.003 23.752 1.00 91.06 80 LYS A O 1
ATOM 666 N N . GLU A 1 81 ? -5.313 -4.733 21.626 1.00 87.69 81 GLU A N 1
ATOM 667 C CA . GLU A 1 81 ? -6.627 -5.368 21.771 1.00 87.69 81 GLU A CA 1
ATOM 668 C C . GLU A 1 81 ? -6.552 -6.902 21.674 1.00 87.69 81 GLU A C 1
ATOM 670 O O . GLU A 1 81 ? -7.538 -7.575 21.954 1.00 87.69 81 GLU A O 1
ATOM 675 N N . LYS A 1 82 ? -5.374 -7.462 21.346 1.00 83.56 82 LYS A N 1
ATOM 676 C CA . LYS A 1 82 ? -5.147 -8.902 21.119 1.00 83.56 82 LYS A CA 1
ATOM 677 C C . LYS A 1 82 ? -6.130 -9.493 20.104 1.00 83.56 82 LYS A C 1
ATOM 679 O O . LYS A 1 82 ? -6.595 -10.619 20.271 1.00 83.56 82 LYS A O 1
ATOM 684 N N . LEU A 1 83 ? -6.418 -8.717 19.062 1.00 79.00 83 LEU A N 1
ATOM 685 C CA . LEU A 1 83 ? -7.305 -9.120 17.979 1.00 79.00 83 LEU A CA 1
ATOM 686 C C . LEU A 1 83 ? -6.708 -10.348 17.279 1.00 79.00 83 LEU A C 1
ATOM 688 O O . LEU A 1 83 ? -5.518 -10.379 16.947 1.00 79.00 83 LEU A O 1
ATOM 692 N N . SER A 1 84 ? -7.524 -11.389 17.155 1.00 68.12 84 SER A N 1
ATOM 693 C CA . SER A 1 84 ? -7.132 -12.724 16.701 1.00 68.12 84 SER A CA 1
ATOM 694 C C . SER A 1 84 ? -7.251 -12.834 15.179 1.00 68.12 84 SER A C 1
ATOM 696 O O . SER A 1 84 ? -7.910 -12.031 14.526 1.00 68.12 84 SER A O 1
ATOM 698 N N . VAL A 1 85 ? -6.667 -13.888 14.600 1.00 60.53 85 VAL A N 1
ATOM 699 C CA . VAL A 1 85 ? -6.915 -14.302 13.202 1.00 60.53 85 VAL A CA 1
ATOM 70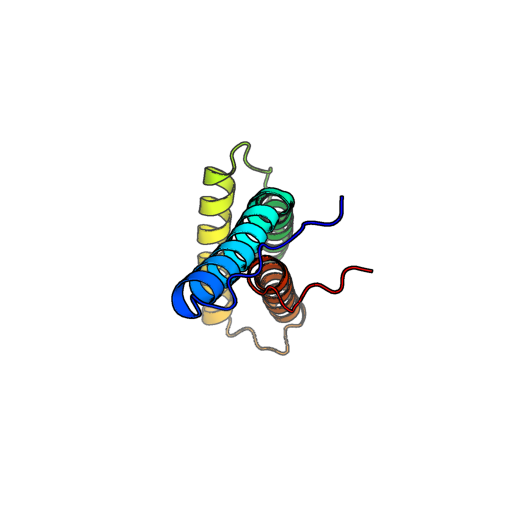0 C C . VAL A 1 85 ? -8.410 -14.587 12.958 1.00 60.53 85 VAL A C 1
ATOM 702 O O . VAL A 1 85 ? -8.882 -14.526 11.825 1.00 60.53 85 VAL A O 1
ATOM 705 N N . GLU A 1 86 ? -9.165 -14.860 14.024 1.00 65.81 86 GLU A N 1
ATOM 706 C CA . GLU A 1 86 ? -10.620 -15.051 14.011 1.00 65.81 86 GLU A CA 1
ATOM 707 C C . GLU A 1 86 ? -11.396 -13.749 13.741 1.00 65.81 86 GLU A C 1
ATOM 709 O O . GLU A 1 86 ? -12.531 -13.804 13.260 1.00 65.81 86 GLU A O 1
ATOM 714 N N . ASP A 1 87 ? -10.780 -12.579 13.962 1.00 71.62 87 ASP A N 1
ATOM 715 C CA . ASP A 1 87 ? -11.356 -11.288 13.594 1.00 71.62 87 ASP A CA 1
ATOM 716 C C . ASP A 1 87 ? -11.220 -11.084 12.081 1.00 71.62 87 ASP A C 1
ATOM 718 O O . ASP A 1 87 ? -10.285 -10.453 11.569 1.00 71.62 87 ASP A O 1
ATOM 722 N N . SER A 1 88 ? -12.185 -11.656 11.356 1.00 78.94 88 SER A N 1
ATOM 723 C CA . SER A 1 88 ? -12.166 -11.806 9.896 1.00 78.94 88 SER A CA 1
ATOM 724 C C . SER A 1 88 ? -11.832 -10.517 9.147 1.00 78.94 88 SER A C 1
ATOM 726 O O . SER A 1 88 ? -11.165 -10.561 8.119 1.00 78.94 88 SER A O 1
ATOM 728 N N . ILE A 1 89 ? -12.235 -9.357 9.666 1.00 88.81 89 ILE A N 1
ATOM 729 C CA . ILE A 1 89 ? -12.055 -8.066 9.001 1.00 88.81 89 ILE A CA 1
ATOM 730 C C . ILE A 1 89 ? -10.569 -7.666 8.950 1.00 88.81 89 ILE A C 1
ATOM 732 O O . ILE A 1 89 ? -10.084 -7.264 7.891 1.00 88.81 89 ILE A O 1
ATOM 736 N N . TYR A 1 90 ? -9.824 -7.818 10.051 1.00 87.88 90 TYR A N 1
ATOM 737 C CA . TYR A 1 90 ? -8.400 -7.463 10.092 1.00 87.88 90 TYR A CA 1
ATOM 738 C C . TYR A 1 90 ? -7.557 -8.456 9.295 1.00 87.88 90 TYR A C 1
ATOM 740 O O . TYR A 1 90 ? -6.657 -8.051 8.557 1.00 87.88 90 TYR A O 1
ATOM 748 N N . TRP A 1 91 ? -7.882 -9.748 9.386 1.00 88.00 91 TRP A N 1
ATOM 749 C CA . TRP A 1 91 ? -7.218 -10.776 8.589 1.00 88.00 91 TRP A CA 1
ATOM 750 C C . TRP A 1 91 ? -7.445 -10.576 7.087 1.00 88.00 91 TRP A C 1
ATOM 752 O O . TRP A 1 91 ? -6.492 -10.621 6.310 1.00 88.00 91 TRP A O 1
ATOM 762 N N . ASN A 1 92 ? -8.686 -10.295 6.680 1.00 90.50 92 ASN A N 1
ATOM 763 C CA . ASN A 1 92 ? -9.017 -10.027 5.282 1.00 90.50 92 ASN A CA 1
ATOM 764 C C . ASN A 1 92 ? -8.269 -8.803 4.755 1.00 90.50 92 ASN A C 1
ATOM 766 O O . ASN A 1 92 ? -7.740 -8.859 3.650 1.00 90.50 92 ASN A O 1
ATOM 770 N N . HIS A 1 93 ? -8.163 -7.735 5.549 1.00 91.75 93 HIS A N 1
ATOM 771 C CA . HIS A 1 93 ? -7.378 -6.566 5.166 1.00 91.75 93 HIS A CA 1
ATOM 772 C C . HIS A 1 93 ? -5.902 -6.910 4.941 1.00 91.75 93 HIS A C 1
ATOM 774 O O . HIS A 1 93 ? -5.382 -6.641 3.864 1.00 91.75 93 HIS A O 1
ATOM 780 N N . VAL A 1 94 ? -5.246 -7.569 5.905 1.00 89.94 94 VAL A N 1
ATOM 781 C CA . VAL A 1 94 ? -3.830 -7.953 5.770 1.00 89.94 94 VAL A CA 1
ATOM 782 C C . VAL A 1 94 ? -3.618 -8.864 4.560 1.00 89.94 94 VAL A C 1
ATOM 784 O O . VAL A 1 94 ? -2.654 -8.683 3.815 1.00 89.94 94 VAL A O 1
ATOM 787 N N . LYS A 1 95 ? -4.518 -9.829 4.344 1.00 91.25 95 LYS A N 1
ATOM 788 C CA . LYS A 1 95 ? -4.472 -10.734 3.193 1.00 91.25 95 LYS A CA 1
ATOM 789 C C . LYS A 1 95 ? -4.563 -9.965 1.875 1.00 91.25 95 LYS A C 1
ATOM 791 O O . LYS A 1 95 ? -3.742 -10.209 0.995 1.00 91.25 95 LYS A O 1
ATOM 796 N N . GLU A 1 96 ? -5.511 -9.041 1.759 1.00 93.19 96 GLU A N 1
ATOM 797 C CA . GLU A 1 96 ? -5.703 -8.235 0.550 1.00 93.19 96 GLU A CA 1
ATOM 798 C C . GLU A 1 96 ? -4.472 -7.371 0.259 1.00 93.19 96 GLU A C 1
ATOM 800 O O . GLU A 1 96 ? -3.914 -7.428 -0.834 1.00 93.19 96 GLU A O 1
ATOM 805 N N . THR A 1 97 ? -3.956 -6.665 1.269 1.00 92.31 97 THR A N 1
ATOM 806 C CA . THR A 1 97 ? -2.747 -5.841 1.138 1.00 92.31 97 THR A CA 1
ATOM 807 C C . THR A 1 97 ? -1.529 -6.672 0.711 1.00 92.31 97 THR A C 1
ATOM 809 O O . THR A 1 97 ? -0.655 -6.181 -0.005 1.00 92.31 97 THR A O 1
ATOM 812 N N . VAL A 1 98 ? -1.428 -7.935 1.145 1.00 91.81 98 VAL A N 1
ATOM 813 C CA . VAL A 1 98 ? -0.359 -8.845 0.702 1.00 91.81 98 VAL A CA 1
ATOM 814 C C . VAL A 1 98 ? -0.549 -9.255 -0.756 1.00 91.81 98 VAL A C 1
ATOM 816 O O . VAL A 1 98 ? 0.429 -9.224 -1.500 1.00 91.81 98 VAL A O 1
ATOM 819 N N . ILE A 1 99 ? -1.769 -9.610 -1.170 1.00 91.12 99 ILE A N 1
ATOM 820 C CA . ILE A 1 99 ? -2.078 -9.975 -2.561 1.00 91.12 99 ILE A CA 1
ATOM 821 C C . ILE A 1 99 ? -1.686 -8.829 -3.497 1.00 91.12 99 ILE A C 1
ATOM 823 O O . ILE A 1 99 ? -0.845 -9.025 -4.372 1.00 91.12 99 ILE A O 1
ATOM 827 N N . GLU A 1 100 ? -2.175 -7.618 -3.230 1.00 91.06 100 GLU A N 1
ATOM 828 C CA . GLU A 1 100 ? -1.901 -6.428 -4.046 1.00 91.06 100 GLU A CA 1
ATOM 829 C C . GLU A 1 100 ? -0.390 -6.124 -4.150 1.00 91.06 100 GLU A C 1
ATOM 831 O O . GLU A 1 100 ? 0.136 -5.793 -5.216 1.00 91.06 100 GLU A O 1
ATOM 836 N N . LYS A 1 101 ? 0.363 -6.290 -3.052 1.00 89.31 101 LYS A N 1
ATOM 837 C CA . LYS A 1 101 ? 1.828 -6.111 -3.062 1.00 89.31 101 LYS A CA 1
ATOM 838 C C . LYS A 1 101 ? 2.546 -7.199 -3.861 1.00 89.31 101 LYS A C 1
ATOM 840 O O . LYS A 1 101 ? 3.545 -6.917 -4.533 1.00 89.31 101 LYS A O 1
ATOM 845 N N . VAL A 1 102 ? 2.078 -8.442 -3.781 1.00 88.12 102 VAL A N 1
ATOM 846 C CA . VAL A 1 102 ? 2.653 -9.569 -4.528 1.00 88.12 102 VAL A CA 1
ATOM 847 C C . VAL A 1 102 ? 2.386 -9.414 -6.025 1.00 88.12 102 VAL A C 1
ATOM 849 O O . VAL A 1 102 ? 3.293 -9.676 -6.811 1.00 88.12 102 VAL A O 1
ATOM 852 N N . GLU A 1 103 ? 1.218 -8.914 -6.428 1.00 86.12 103 GLU A N 1
ATOM 853 C CA . GLU A 1 103 ? 0.888 -8.636 -7.835 1.00 86.12 103 GLU A CA 1
ATOM 854 C C . GLU A 1 103 ? 1.843 -7.617 -8.481 1.00 86.12 103 GLU A C 1
ATOM 856 O O . GLU A 1 103 ? 2.241 -7.768 -9.639 1.00 86.12 103 GLU A O 1
ATOM 861 N N . ILE A 1 104 ? 2.293 -6.603 -7.732 1.00 85.06 104 ILE A N 1
ATOM 862 C CA . ILE A 1 104 ? 3.312 -5.665 -8.229 1.00 85.06 104 ILE A CA 1
ATOM 863 C C . ILE A 1 104 ? 4.688 -6.344 -8.281 1.00 85.06 104 ILE A C 1
ATOM 865 O O . ILE A 1 104 ? 5.362 -6.350 -9.321 1.00 85.06 104 ILE A O 1
ATOM 869 N N . THR A 1 105 ? 5.118 -6.897 -7.145 1.00 84.25 105 THR A N 1
ATOM 870 C CA . THR A 1 105 ? 6.521 -7.279 -6.914 1.00 84.25 105 THR A CA 1
ATOM 871 C C . THR A 1 105 ? 6.911 -8.616 -7.530 1.00 84.25 105 THR A C 1
ATOM 873 O O . THR A 1 105 ? 8.079 -8.807 -7.871 1.00 84.25 105 THR A O 1
ATOM 876 N N . ASN A 1 106 ? 5.964 -9.541 -7.709 1.00 80.31 106 ASN A N 1
ATOM 877 C CA . ASN A 1 106 ? 6.254 -10.883 -8.185 1.00 80.31 106 ASN A CA 1
ATOM 878 C C . ASN A 1 106 ? 5.917 -11.038 -9.677 1.00 80.31 106 ASN A C 1
ATOM 880 O O . ASN A 1 106 ? 4.745 -11.114 -10.042 1.00 80.31 106 ASN A O 1
ATOM 884 N N . PRO A 1 107 ? 6.926 -11.188 -10.556 1.00 70.00 107 PRO A N 1
ATOM 885 C CA . PRO A 1 107 ? 6.695 -11.352 -11.990 1.00 70.00 107 PRO A CA 1
ATOM 886 C C . PRO A 1 107 ? 5.923 -12.633 -12.349 1.00 70.00 107 PRO A C 1
ATOM 888 O O . PRO A 1 107 ? 5.425 -12.733 -13.463 1.00 70.00 107 PRO A O 1
ATOM 891 N N . ARG A 1 108 ? 5.813 -13.612 -11.435 1.00 70.19 108 ARG A N 1
ATOM 892 C CA . ARG A 1 108 ? 5.080 -14.872 -11.654 1.00 70.19 108 ARG A CA 1
ATOM 893 C C . ARG A 1 108 ? 3.603 -14.821 -11.270 1.00 70.19 108 ARG A C 1
ATOM 895 O O . ARG A 1 108 ? 2.878 -15.735 -11.637 1.00 70.19 108 ARG A O 1
ATOM 902 N N . PHE A 1 109 ? 3.165 -13.812 -10.517 1.00 67.12 109 PHE A N 1
ATOM 903 C CA . PHE A 1 109 ? 1.767 -13.702 -10.073 1.00 67.12 109 PHE A CA 1
ATOM 904 C C . PHE A 1 109 ? 0.860 -13.023 -11.098 1.00 67.12 109 PHE A C 1
ATOM 906 O O . PHE A 1 109 ? -0.305 -12.769 -10.821 1.00 67.12 109 PHE A O 1
ATOM 913 N N . ASN A 1 110 ? 1.372 -12.782 -12.303 1.00 57.28 110 ASN A N 1
ATOM 914 C CA . ASN A 1 110 ? 0.574 -12.272 -13.397 1.00 57.28 110 ASN A CA 1
ATOM 915 C C . ASN A 1 110 ? -0.015 -13.448 -14.193 1.00 57.28 110 ASN A C 1
ATOM 917 O O . ASN A 1 110 ? 0.680 -14.088 -14.983 1.00 57.28 110 ASN A O 1
ATOM 921 N N . THR A 1 111 ? -1.301 -13.730 -13.997 1.00 44.94 111 THR A N 1
ATOM 922 C CA . THR A 1 111 ? -2.137 -14.312 -15.052 1.00 44.94 111 THR A CA 1
ATOM 923 C C . THR A 1 111 ? -2.590 -13.164 -15.943 1.00 44.94 111 THR A C 1
ATOM 925 O O . THR A 1 111 ? -3.640 -12.574 -15.710 1.00 44.94 111 THR A O 1
ATOM 928 N N . GLU A 1 112 ? -1.791 -12.818 -16.952 1.00 42.59 112 GLU A N 1
ATOM 929 C CA . GLU A 1 112 ? -2.355 -12.147 -18.124 1.00 42.59 112 GLU A CA 1
ATOM 930 C C . GLU A 1 112 ? -3.346 -13.137 -18.756 1.00 42.59 112 GLU A C 1
ATOM 932 O O . GLU A 1 112 ? -2.952 -14.212 -19.211 1.00 42.59 112 GLU A O 1
ATOM 937 N N . SER A 1 113 ? -4.639 -12.819 -18.678 1.00 35.56 113 SER A N 1
ATOM 938 C CA . SER A 1 113 ? -5.690 -13.358 -19.551 1.00 35.56 113 SER A CA 1
ATOM 939 C C . SER A 1 113 ? -6.093 -12.277 -20.539 1.00 35.56 113 SER A C 1
ATOM 941 O O . SER A 1 113 ? -6.135 -11.101 -20.110 1.00 35.56 113 SER A O 1
#

Radius of gyration: 19.01 Å; chains: 1; bounding box: 41×32×53 Å

Foldseek 3Di:
DPDDDDDPVPCVVVSVVVVVVVLVVQLVVLCVPCVQVLLVVLVVLLCVLVVHDDDDDPDPVVSVVVSVVSVVVSVVVCVVVVPDCVNVSVVVSVVVNVLSVCVSNPSVSDPPD

InterPro domains:
  IPR046252 Domain of unknown function DUF6285 [PF19802] (14-109)

Secondary structure (DSSP, 8-state):
--------TT-HHHHHHHHHHHHHHHHHHHHHHHHHHHHHHHHHHHHHHHT------SSHHHHHHHHHHHHHHHHHHHHHHT--TT-HHHHHHHHHHHHHHHHHH-TTS----

Organism: NCBI:txid1001590

pLDDT: mean 83.41, std 14.38, range [35.56, 96.94]